Protein AF-A0A353UH89-F1 (afdb_monomer_lite)

Structure (mmCIF, N/CA/C/O backbone):
data_AF-A0A353UH89-F1
#
_entry.id   AF-A0A353UH89-F1
#
loop_
_atom_site.group_PDB
_atom_site.id
_atom_site.type_symbol
_atom_site.label_atom_id
_atom_site.label_alt_id
_atom_site.label_comp_id
_atom_site.label_asym_id
_atom_site.label_entity_id
_atom_site.label_seq_id
_atom_site.pdbx_PDB_ins_code
_atom_site.Cartn_x
_atom_site.Cartn_y
_atom_site.Cartn_z
_atom_site.occupancy
_atom_site.B_iso_or_equiv
_atom_site.auth_seq_id
_atom_site.auth_comp_id
_atom_site.auth_asym_id
_atom_site.auth_atom_id
_atom_site.pdbx_PDB_model_num
ATOM 1 N N . ASN A 1 1 ? -3.365 14.258 5.862 1.00 77.31 1 ASN A N 1
ATOM 2 C CA . ASN A 1 1 ? -3.572 12.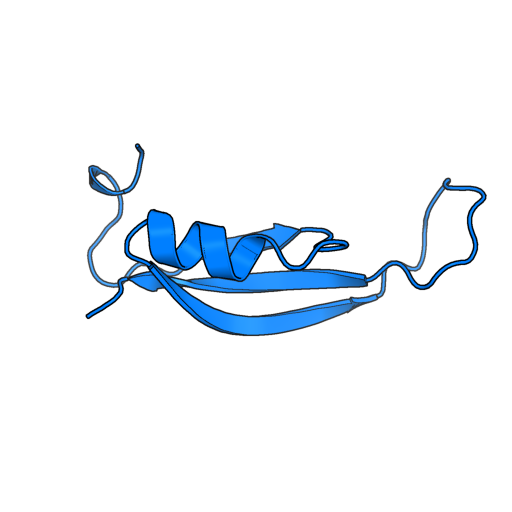899 6.406 1.00 77.31 1 ASN A CA 1
ATOM 3 C C . ASN A 1 1 ? -5.051 12.545 6.245 1.00 77.31 1 ASN A C 1
ATOM 5 O O . ASN A 1 1 ? -5.876 13.237 6.834 1.00 77.31 1 ASN A O 1
ATOM 9 N N . CYS A 1 2 ? -5.373 11.547 5.411 1.00 88.12 2 CYS A N 1
ATOM 10 C CA . CYS A 1 2 ? -6.753 11.131 5.110 1.00 88.12 2 CYS A CA 1
ATOM 11 C C . CYS A 1 2 ? -7.275 10.004 6.016 1.00 88.12 2 CYS A C 1
ATOM 13 O O . CYS A 1 2 ? -8.461 9.702 5.955 1.00 88.12 2 CYS A O 1
ATOM 15 N N . LYS A 1 3 ? -6.422 9.414 6.870 1.00 88.75 3 LYS A N 1
ATOM 16 C CA . LYS A 1 3 ? -6.753 8.247 7.705 1.00 88.75 3 LYS A CA 1
ATOM 17 C C . LYS A 1 3 ? -8.012 8.470 8.552 1.00 88.75 3 LYS A C 1
ATOM 19 O O . LYS A 1 3 ? -8.856 7.594 8.625 1.00 88.75 3 LYS A O 1
ATOM 24 N N . LYS A 1 4 ? -8.186 9.683 9.091 1.00 91.69 4 LYS A N 1
ATOM 25 C CA . LYS A 1 4 ? -9.346 10.090 9.911 1.00 91.69 4 LYS A CA 1
ATOM 26 C C . LYS A 1 4 ? -10.710 10.073 9.200 1.00 91.69 4 LYS A C 1
ATOM 28 O O . LYS A 1 4 ? -11.716 10.326 9.847 1.00 91.69 4 LYS A O 1
ATOM 33 N N . TYR A 1 5 ? -10.733 9.892 7.881 1.00 94.44 5 TYR A N 1
ATOM 34 C CA . TYR A 1 5 ? -11.960 9.824 7.082 1.00 94.44 5 TYR A CA 1
ATOM 35 C C . TYR A 1 5 ? -12.260 8.405 6.587 1.00 94.44 5 TYR A C 1
ATOM 37 O O . TYR A 1 5 ? -13.239 8.210 5.873 1.00 94.44 5 TYR A O 1
ATOM 45 N N . LEU A 1 6 ? -11.400 7.436 6.908 1.00 94.31 6 LEU A N 1
ATOM 46 C CA . LEU A 1 6 ? -11.629 6.038 6.580 1.00 94.31 6 LEU A CA 1
ATOM 47 C C . LEU A 1 6 ? -12.575 5.428 7.613 1.00 94.31 6 LEU A C 1
ATOM 49 O O . LEU A 1 6 ? -12.540 5.801 8.783 1.00 94.31 6 LEU A O 1
ATOM 53 N N . VAL A 1 7 ? -13.422 4.507 7.159 1.00 95.44 7 VAL A N 1
ATOM 54 C CA . VAL A 1 7 ? -14.225 3.661 8.049 1.00 95.44 7 VAL A CA 1
ATOM 55 C C . VAL A 1 7 ? -13.316 2.705 8.815 1.00 95.44 7 VAL A C 1
ATOM 57 O O . VAL A 1 7 ? -12.248 2.355 8.314 1.00 95.44 7 VAL A O 1
ATOM 60 N N . ASP A 1 8 ? -13.745 2.263 9.993 1.00 94.12 8 ASP A N 1
ATOM 61 C CA . ASP A 1 8 ? -13.032 1.225 10.741 1.00 94.12 8 ASP A CA 1
ATOM 62 C C . ASP A 1 8 ? -12.867 -0.044 9.881 1.00 94.12 8 ASP A C 1
ATOM 64 O O . ASP A 1 8 ? -13.737 -0.374 9.073 1.00 94.12 8 ASP A O 1
ATOM 68 N N . ASP A 1 9 ? -11.731 -0.733 10.036 1.00 94.31 9 ASP A N 1
ATOM 69 C CA . ASP A 1 9 ? -11.354 -1.926 9.252 1.00 94.31 9 ASP A CA 1
ATOM 70 C C . ASP A 1 9 ? -11.364 -1.723 7.718 1.00 94.31 9 ASP A C 1
ATOM 72 O O . ASP A 1 9 ? -11.692 -2.617 6.937 1.00 94.31 9 ASP A O 1
ATOM 76 N N . TYR A 1 10 ? -10.962 -0.542 7.245 1.00 96.38 10 TYR A N 1
ATOM 77 C CA . TYR A 1 10 ? -10.843 -0.261 5.811 1.00 96.38 10 TYR A CA 1
ATOM 78 C C . TYR A 1 10 ? -9.896 -1.219 5.066 1.00 96.38 10 TYR A C 1
ATOM 80 O O . TYR A 1 10 ? -8.894 -1.691 5.602 1.00 96.38 10 TYR A O 1
ATOM 88 N N . ASP A 1 11 ? -10.156 -1.413 3.774 1.00 97.31 11 ASP A N 1
ATOM 89 C CA . ASP A 1 11 ? -9.241 -2.049 2.825 1.00 97.31 11 ASP A CA 1
ATOM 90 C C . ASP A 1 11 ? -8.703 -0.983 1.859 1.00 97.31 11 ASP A C 1
ATOM 92 O O . ASP A 1 11 ? -9.460 -0.366 1.105 1.00 97.31 11 ASP A O 1
ATOM 96 N N . ILE A 1 12 ? -7.387 -0.752 1.857 1.00 96.62 12 ILE A N 1
ATOM 97 C CA . ILE A 1 12 ? -6.733 0.113 0.865 1.00 96.62 12 ILE A CA 1
ATOM 98 C C . ILE A 1 12 ? -5.959 -0.764 -0.115 1.00 96.62 12 ILE A C 1
ATOM 100 O O . ILE A 1 12 ? -4.999 -1.435 0.260 1.00 96.62 12 ILE A O 1
ATOM 104 N N . PHE A 1 13 ? -6.333 -0.703 -1.391 1.00 96.81 13 PHE A N 1
ATOM 105 C CA . PHE A 1 13 ? -5.573 -1.313 -2.479 1.00 96.81 13 PHE A CA 1
ATOM 106 C C . PHE A 1 13 ? -4.769 -0.242 -3.206 1.00 96.81 13 PHE A C 1
ATOM 108 O O . PHE A 1 13 ? -5.331 0.660 -3.827 1.00 96.81 13 PHE A O 1
ATOM 115 N N . LEU A 1 14 ? -3.446 -0.350 -3.132 1.00 95.19 14 LEU A N 1
ATOM 116 C CA . LEU A 1 14 ? -2.524 0.574 -3.774 1.00 95.19 14 LEU A CA 1
ATOM 117 C C . LEU A 1 14 ? -1.728 -0.156 -4.849 1.00 95.19 14 LEU A C 1
ATOM 119 O O . LEU A 1 14 ? -1.033 -1.122 -4.554 1.00 95.19 14 LEU A O 1
ATOM 123 N N . VAL A 1 15 ? -1.810 0.319 -6.088 1.00 94.12 15 VAL A N 1
ATOM 124 C CA . VAL A 1 15 ? -1.018 -0.216 -7.200 1.00 94.12 15 VAL A CA 1
ATOM 125 C C . VAL A 1 15 ? 0.163 0.706 -7.439 1.00 94.12 15 VAL A C 1
ATOM 127 O O . VAL A 1 15 ? -0.025 1.887 -7.726 1.00 94.12 15 VAL A O 1
ATOM 130 N N . ALA A 1 16 ? 1.376 0.177 -7.317 1.00 92.06 16 ALA A N 1
ATOM 131 C CA . ALA A 1 16 ? 2.580 0.958 -7.543 1.00 92.06 16 ALA A CA 1
ATOM 132 C C . ALA A 1 16 ? 3.736 0.110 -8.069 1.00 92.06 16 ALA A C 1
ATOM 134 O O . ALA A 1 16 ? 3.862 -1.077 -7.768 1.00 92.06 16 ALA A O 1
ATOM 135 N N . ASN A 1 17 ? 4.630 0.745 -8.822 1.00 88.81 17 ASN A N 1
ATOM 136 C CA . ASN A 1 17 ? 5.950 0.191 -9.077 1.00 88.81 17 ASN A CA 1
ATOM 137 C C . ASN A 1 17 ? 6.848 0.482 -7.869 1.00 88.81 17 ASN A C 1
ATOM 139 O O . ASN A 1 17 ? 7.182 1.638 -7.610 1.00 88.81 17 ASN A O 1
ATOM 143 N N . ASP A 1 18 ? 7.230 -0.558 -7.132 1.00 90.06 18 ASP A N 1
ATOM 144 C CA . ASP A 1 18 ? 8.085 -0.413 -5.954 1.00 90.06 18 ASP A CA 1
ATOM 145 C C . ASP A 1 18 ? 9.530 -0.835 -6.231 1.00 90.06 18 ASP A C 1
ATOM 147 O O . ASP A 1 18 ? 10.040 -1.819 -5.696 1.00 90.06 18 ASP A O 1
ATOM 151 N N . LYS A 1 19 ? 10.210 -0.088 -7.104 1.00 87.06 19 LYS A N 1
ATOM 152 C CA . LYS A 1 19 ? 11.607 -0.365 -7.476 1.00 87.06 19 LYS A CA 1
ATOM 153 C C . LYS A 1 19 ? 12.573 -0.342 -6.284 1.00 87.06 19 LYS A C 1
ATOM 155 O O . LYS A 1 19 ? 13.599 -1.016 -6.326 1.00 87.06 19 LYS A O 1
ATOM 160 N N . TYR A 1 20 ? 12.265 0.447 -5.257 1.00 91.00 20 TYR A N 1
ATOM 161 C CA . TYR A 1 20 ? 13.160 0.725 -4.129 1.00 91.00 20 TYR A CA 1
ATOM 162 C C . TYR A 1 20 ? 12.673 0.132 -2.801 1.00 91.00 20 TYR A C 1
ATOM 164 O O . TYR A 1 20 ? 13.275 0.409 -1.767 1.00 91.00 20 TYR A O 1
ATOM 172 N N . ASN A 1 21 ? 11.617 -0.687 -2.822 1.00 91.88 21 ASN A N 1
ATOM 173 C CA . ASN A 1 21 ? 11.012 -1.295 -1.636 1.00 91.88 21 ASN A CA 1
ATOM 174 C C . ASN A 1 21 ? 10.617 -0.262 -0.555 1.00 91.88 21 ASN A C 1
ATOM 176 O O . ASN A 1 21 ? 10.889 -0.454 0.630 1.00 91.88 21 ASN A O 1
ATOM 180 N N . ILE A 1 22 ? 10.020 0.864 -0.962 1.00 95.25 22 ILE A N 1
ATOM 181 C CA . ILE A 1 22 ? 9.682 1.991 -0.074 1.00 95.25 22 ILE A CA 1
ATOM 182 C C . ILE A 1 22 ? 8.317 1.836 0.601 1.00 95.25 22 ILE A C 1
ATOM 184 O O . ILE A 1 22 ? 8.087 2.423 1.661 1.00 95.25 22 ILE A O 1
ATOM 188 N N . TYR A 1 23 ? 7.399 1.056 0.024 1.00 95.25 23 TYR A N 1
ATOM 189 C CA . TYR A 1 23 ? 6.040 0.934 0.559 1.00 95.25 23 TYR A CA 1
ATOM 190 C C . TYR A 1 23 ? 5.948 0.261 1.935 1.00 95.25 23 TYR A C 1
ATOM 192 O O . TYR A 1 23 ? 5.102 0.699 2.718 1.00 95.25 23 TYR A O 1
ATOM 200 N N . PRO A 1 24 ? 6.809 -0.709 2.305 1.00 95.38 24 PRO A N 1
ATOM 201 C CA . PRO A 1 24 ? 6.870 -1.205 3.680 1.00 95.38 24 PRO A CA 1
ATOM 202 C C . PRO A 1 24 ? 7.131 -0.095 4.708 1.00 95.38 24 PRO A C 1
ATOM 204 O O . PRO A 1 24 ? 6.419 0.001 5.706 1.00 95.38 24 PRO A O 1
ATOM 207 N N . THR A 1 25 ? 8.086 0.800 4.435 1.00 97.06 25 THR A N 1
ATOM 208 C CA . THR A 1 25 ? 8.398 1.936 5.317 1.00 97.06 25 THR A CA 1
ATOM 209 C C . THR A 1 25 ? 7.265 2.962 5.346 1.00 97.06 25 THR A C 1
ATOM 211 O O . THR A 1 25 ? 6.954 3.516 6.398 1.00 97.06 25 THR A O 1
ATOM 214 N N . ILE A 1 26 ? 6.600 3.205 4.211 1.00 95.38 26 ILE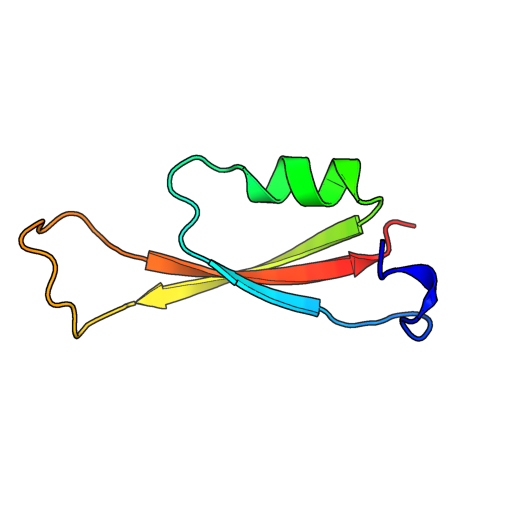 A N 1
ATOM 215 C CA . ILE A 1 26 ? 5.419 4.081 4.160 1.00 95.38 26 ILE A CA 1
ATOM 216 C C . ILE A 1 26 ? 4.283 3.511 5.020 1.00 95.38 26 ILE A C 1
ATOM 218 O O . ILE A 1 26 ? 3.655 4.270 5.756 1.00 95.38 26 ILE A O 1
ATOM 222 N N . ALA A 1 27 ? 4.035 2.198 4.963 1.00 95.69 27 ALA A N 1
ATOM 223 C CA . ALA A 1 27 ? 3.018 1.538 5.782 1.00 95.69 27 ALA A CA 1
ATOM 224 C C . ALA A 1 27 ? 3.285 1.738 7.275 1.00 95.69 27 ALA A C 1
ATOM 226 O O . ALA A 1 27 ? 2.394 2.162 8.010 1.00 95.69 27 ALA A O 1
ATOM 227 N N . GLU A 1 28 ? 4.529 1.513 7.696 1.00 95.62 28 GLU A N 1
ATOM 228 C CA . GLU A 1 28 ? 4.953 1.715 9.077 1.00 95.62 28 GLU A CA 1
ATOM 229 C C . GLU A 1 28 ? 4.754 3.164 9.534 1.00 95.62 28 GLU A C 1
ATOM 231 O O . GLU A 1 28 ? 4.075 3.403 10.534 1.00 95.62 28 GLU A O 1
ATOM 236 N N . ASN A 1 29 ? 5.250 4.131 8.759 1.00 95.38 29 ASN A N 1
ATOM 237 C CA . ASN A 1 29 ? 5.128 5.556 9.072 1.00 95.38 29 ASN A CA 1
ATOM 238 C C . ASN A 1 29 ? 3.669 6.048 9.085 1.00 95.38 29 ASN A C 1
ATOM 240 O O . ASN A 1 29 ? 3.348 7.019 9.768 1.00 95.38 29 ASN A O 1
ATOM 244 N N . ALA A 1 30 ? 2.779 5.395 8.335 1.00 94.19 30 ALA A N 1
ATOM 245 C CA . ALA A 1 30 ? 1.353 5.709 8.296 1.00 94.19 30 ALA A CA 1
ATOM 246 C C . ALA A 1 30 ? 0.542 5.050 9.430 1.00 94.19 30 ALA A C 1
ATOM 248 O O . ALA A 1 30 ? -0.666 5.287 9.525 1.00 94.19 30 ALA A O 1
ATOM 249 N N . GLY A 1 31 ? 1.166 4.222 10.279 1.00 94.75 31 GLY A N 1
ATOM 250 C CA . GLY A 1 31 ? 0.449 3.418 11.272 1.00 94.75 31 GLY A CA 1
ATOM 251 C C . GLY A 1 31 ? -0.507 2.424 10.606 1.00 94.75 31 GLY A C 1
ATOM 252 O O . GLY A 1 31 ? -1.668 2.305 11.002 1.00 94.75 31 GLY A O 1
ATOM 253 N N . MET A 1 32 ? -0.031 1.787 9.538 1.00 96.00 32 MET A N 1
ATOM 254 C CA . MET A 1 32 ? -0.723 0.782 8.738 1.00 96.00 32 MET A CA 1
ATOM 255 C C . MET A 1 32 ? 0.179 -0.447 8.569 1.00 96.00 32 MET A C 1
ATOM 257 O O . MET A 1 32 ? 1.346 -0.458 8.970 1.00 96.00 32 MET A O 1
ATOM 261 N N . ARG A 1 33 ? -0.357 -1.500 7.959 1.00 97.06 33 ARG A N 1
ATOM 262 C CA . ARG A 1 33 ? 0.386 -2.712 7.603 1.00 97.06 33 ARG A CA 1
ATOM 263 C C . ARG A 1 33 ? -0.028 -3.214 6.230 1.00 97.06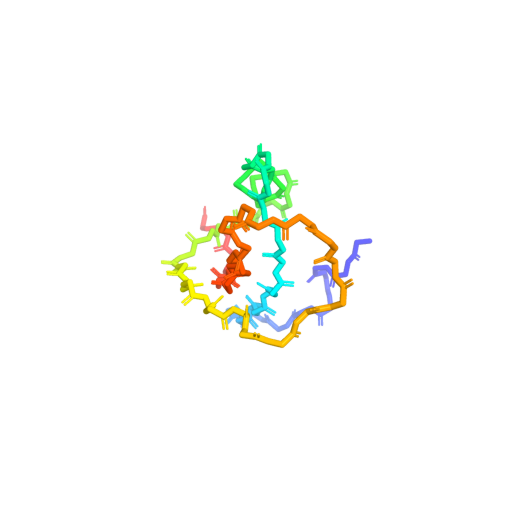 33 ARG A C 1
ATOM 265 O O . ARG A 1 33 ? -1.188 -3.096 5.846 1.00 97.06 33 ARG A O 1
ATOM 272 N N . ILE A 1 34 ? 0.917 -3.812 5.516 1.00 97.56 34 ILE A N 1
ATOM 273 C CA . ILE A 1 34 ? 0.653 -4.500 4.252 1.00 97.56 34 ILE A CA 1
ATOM 274 C C . ILE A 1 34 ? 0.325 -5.953 4.588 1.00 97.56 34 ILE A C 1
ATOM 276 O O . ILE A 1 34 ? 1.183 -6.670 5.098 1.00 97.56 34 ILE A O 1
ATOM 280 N N . VAL A 1 35 ? -0.907 -6.383 4.324 1.00 97.81 35 VAL A N 1
ATOM 281 C CA . VAL A 1 35 ? -1.373 -7.740 4.662 1.00 97.81 35 VAL A CA 1
ATOM 282 C C . VAL A 1 35 ? -1.278 -8.704 3.490 1.00 97.81 35 VAL A C 1
ATOM 284 O O . VAL A 1 35 ? -1.087 -9.892 3.706 1.00 97.81 35 VAL A O 1
ATOM 287 N N . ASN A 1 36 ? -1.358 -8.197 2.257 1.00 97.56 36 ASN A N 1
ATOM 288 C CA . ASN A 1 36 ? -1.145 -8.971 1.036 1.00 97.56 36 ASN A CA 1
ATOM 289 C C . ASN A 1 36 ? -0.370 -8.146 0.002 1.00 97.56 36 ASN A C 1
ATOM 291 O O . ASN A 1 36 ? -0.478 -6.917 -0.039 1.00 97.56 36 ASN A O 1
ATOM 295 N N . GLN A 1 37 ? 0.371 -8.838 -0.864 1.00 95.81 37 GLN A N 1
ATOM 296 C CA . GLN A 1 37 ? 1.040 -8.259 -2.027 1.00 95.81 37 GLN A CA 1
ATOM 297 C C . GLN A 1 37 ? 0.807 -9.143 -3.247 1.00 95.81 37 GLN A C 1
ATOM 299 O O . GLN A 1 37 ? 1.058 -10.347 -3.205 1.00 95.81 37 GLN A O 1
ATOM 304 N N . PHE A 1 38 ? 0.379 -8.540 -4.351 1.00 94.06 38 PHE A N 1
ATOM 305 C CA . PHE A 1 38 ? 0.158 -9.239 -5.612 1.00 94.06 38 PHE A CA 1
ATOM 306 C C . PHE A 1 38 ? 1.018 -8.612 -6.700 1.00 94.06 38 PHE A C 1
ATOM 308 O O . PHE A 1 38 ? 1.052 -7.394 -6.836 1.00 94.06 38 PHE A O 1
ATOM 315 N N . LYS A 1 39 ? 1.706 -9.428 -7.500 1.00 89.81 39 LYS A N 1
ATOM 316 C CA . LYS A 1 39 ? 2.474 -8.930 -8.647 1.00 89.81 39 LYS A CA 1
ATOM 317 C C . LYS A 1 39 ? 1.593 -8.931 -9.884 1.00 89.81 39 LYS A C 1
ATOM 319 O O . LYS A 1 39 ? 1.048 -9.969 -10.253 1.00 89.81 39 LYS A O 1
ATOM 324 N N . ARG A 1 40 ? 1.496 -7.782 -10.546 1.00 87.00 40 ARG A N 1
ATOM 325 C CA . ARG A 1 40 ? 0.799 -7.632 -11.820 1.00 87.00 40 ARG A CA 1
ATOM 326 C C . ARG A 1 40 ? 1.823 -7.475 -12.949 1.00 87.00 40 ARG A C 1
ATOM 328 O O . ARG A 1 40 ? 2.608 -6.523 -12.926 1.00 87.00 40 ARG A O 1
ATOM 335 N N . PRO A 1 41 ? 1.833 -8.377 -13.945 1.00 80.38 41 PRO A N 1
ATOM 336 C CA . PRO A 1 41 ? 2.654 -8.192 -15.133 1.00 80.38 41 PRO A CA 1
ATOM 337 C C . PRO A 1 41 ? 2.092 -7.045 -15.983 1.00 80.38 41 PRO A C 1
ATOM 339 O O . PRO A 1 41 ? 0.892 -7.000 -16.262 1.00 80.38 41 PRO A O 1
ATOM 342 N N . VAL A 1 42 ? 2.959 -6.132 -16.425 1.00 74.94 42 VAL A N 1
ATOM 343 C CA . VAL A 1 42 ? 2.596 -5.053 -17.355 1.00 74.94 42 VAL A CA 1
ATOM 344 C C . VAL A 1 42 ? 3.158 -5.394 -18.732 1.00 74.94 42 VAL A C 1
ATOM 346 O O . VAL A 1 42 ? 4.364 -5.329 -18.956 1.00 74.94 42 VAL A O 1
ATOM 349 N N . LEU A 1 43 ? 2.274 -5.805 -19.645 1.00 68.12 43 LEU A N 1
ATOM 350 C CA . LEU A 1 43 ? 2.652 -6.312 -20.972 1.00 68.12 43 LEU A CA 1
ATOM 351 C C . LEU A 1 43 ? 2.822 -5.201 -22.019 1.00 68.12 43 LEU A C 1
ATOM 353 O O . LEU A 1 43 ? 3.644 -5.329 -22.920 1.00 68.12 43 LEU A O 1
ATOM 357 N N . ASN A 1 44 ? 2.077 -4.101 -21.881 1.00 67.62 44 ASN A N 1
ATOM 358 C CA . ASN A 1 44 ? 2.055 -3.004 -22.848 1.00 67.62 44 ASN A CA 1
ATOM 359 C C . ASN A 1 44 ? 2.670 -1.752 -22.226 1.00 67.62 44 ASN A C 1
ATOM 361 O O . ASN A 1 44 ? 2.003 -1.041 -21.476 1.00 67.62 44 ASN A O 1
ATOM 365 N N . ARG A 1 45 ? 3.941 -1.485 -22.537 1.00 67.44 45 ARG A N 1
ATOM 366 C CA . ARG A 1 45 ? 4.646 -0.276 -22.098 1.00 67.44 45 ARG A CA 1
ATOM 367 C C . ARG A 1 45 ? 5.380 0.390 -23.257 1.00 67.44 45 ARG A C 1
ATOM 369 O O . ARG A 1 45 ? 5.928 -0.293 -24.116 1.00 67.44 45 ARG A O 1
ATOM 376 N N . THR A 1 46 ? 5.418 1.720 -23.241 1.00 66.44 46 THR A N 1
ATOM 377 C CA . THR A 1 46 ? 6.161 2.548 -24.212 1.00 66.44 46 THR A CA 1
ATOM 378 C C . THR A 1 46 ? 7.618 2.788 -23.777 1.00 66.44 46 THR A C 1
ATOM 380 O O . THR A 1 46 ? 8.406 3.359 -24.528 1.00 66.44 46 THR A O 1
ATOM 383 N N . GLU A 1 47 ? 8.004 2.366 -22.564 1.00 63.31 47 GLU A N 1
ATOM 384 C CA . GLU A 1 47 ? 9.382 2.477 -22.067 1.00 63.31 47 GLU A CA 1
ATOM 385 C C . GLU A 1 47 ? 10.342 1.576 -22.854 1.00 63.31 47 GLU A C 1
ATOM 387 O O . GLU A 1 47 ? 10.129 0.370 -22.958 1.00 63.31 47 GLU A O 1
ATOM 392 N N . LYS A 1 48 ? 11.437 2.168 -23.354 1.00 59.00 48 LYS A N 1
ATOM 393 C CA . LYS A 1 48 ? 12.510 1.481 -24.101 1.00 59.00 48 LYS A CA 1
ATOM 394 C C . LYS A 1 48 ? 13.272 0.436 -23.280 1.00 59.00 48 LYS A C 1
ATOM 396 O O . LYS A 1 48 ? 13.948 -0.409 -23.867 1.00 59.00 48 LYS A O 1
ATOM 401 N N . ASP A 1 49 ? 13.221 0.528 -21.953 1.00 62.75 49 ASP A N 1
ATOM 402 C CA . ASP A 1 49 ? 13.910 -0.415 -21.080 1.00 62.75 49 ASP A CA 1
ATOM 403 C C . ASP A 1 49 ? 13.232 -1.795 -21.169 1.00 62.75 49 ASP A C 1
ATOM 405 O O . ASP A 1 49 ? 12.021 -1.880 -21.350 1.00 62.75 49 ASP A O 1
ATOM 409 N N . LYS A 1 50 ? 14.000 -2.883 -21.077 1.00 61.69 50 LYS A N 1
ATOM 410 C CA . LYS A 1 50 ? 13.504 -4.273 -21.115 1.00 61.69 50 LYS A CA 1
ATOM 411 C C . LYS A 1 50 ? 13.511 -4.938 -19.738 1.00 61.69 50 LYS A C 1
ATOM 413 O O . LYS A 1 50 ? 13.100 -6.090 -19.624 1.00 61.69 50 LYS A O 1
ATOM 418 N N . GLY A 1 51 ? 13.962 -4.235 -18.693 1.00 65.44 51 GLY A N 1
ATOM 419 C CA . GLY A 1 51 ? 13.917 -4.742 -17.319 1.00 65.44 51 GLY A CA 1
ATOM 420 C C . GLY A 1 51 ? 12.500 -5.154 -16.911 1.00 65.44 51 GLY A C 1
ATOM 421 O O . GLY A 1 51 ? 11.528 -4.541 -17.362 1.00 65.44 51 GLY A O 1
ATOM 422 N N . ALA A 1 52 ? 12.366 -6.198 -16.089 1.00 59.97 52 ALA A N 1
ATOM 423 C CA . ALA A 1 52 ? 11.068 -6.675 -15.617 1.00 59.97 52 ALA A CA 1
ATOM 424 C C . ALA A 1 52 ? 10.331 -5.547 -14.872 1.00 59.97 52 ALA A C 1
ATOM 426 O O . ALA A 1 52 ? 10.740 -5.140 -13.788 1.00 59.97 52 ALA A O 1
ATOM 427 N N . TYR A 1 53 ? 9.261 -5.029 -15.476 1.00 63.12 53 TYR A N 1
ATOM 428 C CA . TYR A 1 53 ? 8.387 -4.037 -14.861 1.00 63.12 53 TYR A CA 1
ATOM 429 C C . TYR A 1 53 ? 7.202 -4.789 -14.269 1.00 63.12 53 TYR A C 1
ATOM 431 O O . TYR A 1 53 ? 6.351 -5.303 -14.997 1.00 63.12 53 TYR A O 1
ATOM 439 N N . ALA A 1 54 ? 7.185 -4.915 -12.948 1.00 67.00 54 ALA A N 1
ATOM 440 C CA . ALA A 1 54 ? 6.046 -5.448 -12.224 1.00 67.00 54 ALA A CA 1
ATOM 441 C C . ALA A 1 54 ? 5.481 -4.327 -11.360 1.00 67.00 54 ALA A C 1
ATOM 443 O O . ALA A 1 54 ? 6.203 -3.712 -10.574 1.00 67.00 54 ALA A O 1
ATOM 444 N N . GLU A 1 55 ? 4.194 -4.052 -11.528 1.00 85.12 55 GLU A N 1
ATOM 445 C CA . GLU A 1 55 ? 3.447 -3.319 -10.516 1.00 85.12 55 GLU A CA 1
ATOM 446 C C . GLU A 1 55 ? 3.130 -4.288 -9.380 1.00 85.12 55 GLU A C 1
ATOM 448 O O . GLU A 1 55 ? 2.861 -5.474 -9.604 1.00 85.12 55 GLU A O 1
ATOM 453 N N . ILE A 1 56 ? 3.166 -3.784 -8.156 1.00 92.94 56 ILE A N 1
ATOM 454 C CA . ILE A 1 56 ? 2.725 -4.504 -6.974 1.00 92.94 56 ILE A CA 1
ATOM 455 C C . ILE A 1 56 ? 1.403 -3.879 -6.543 1.00 92.94 56 ILE A C 1
ATOM 457 O O . ILE A 1 56 ? 1.286 -2.661 -6.418 1.00 92.94 56 ILE A O 1
ATOM 461 N N . ILE A 1 57 ? 0.400 -4.725 -6.345 1.00 95.75 57 ILE A N 1
ATOM 462 C CA . ILE A 1 57 ? -0.841 -4.370 -5.672 1.00 95.75 57 ILE A CA 1
ATOM 463 C C . ILE A 1 57 ? -0.619 -4.661 -4.194 1.00 95.75 57 ILE A C 1
ATOM 465 O O . ILE A 1 57 ? -0.503 -5.820 -3.791 1.00 95.75 57 ILE A O 1
ATOM 469 N N . PHE A 1 58 ? -0.546 -3.610 -3.398 1.00 97.19 58 PHE A N 1
ATOM 470 C CA . PHE A 1 58 ? -0.438 -3.679 -1.955 1.00 97.19 58 PHE A CA 1
ATOM 471 C C . PHE A 1 58 ? -1.824 -3.595 -1.336 1.00 97.19 58 PHE A C 1
ATOM 473 O O . PHE A 1 58 ? -2.584 -2.676 -1.639 1.00 97.19 58 PHE A O 1
ATOM 480 N N . HIS A 1 59 ? -2.132 -4.526 -0.441 1.00 97.94 59 HIS A N 1
ATOM 481 C CA . HIS A 1 59 ? -3.308 -4.443 0.410 1.00 97.94 59 HIS A CA 1
ATOM 482 C C . HIS A 1 59 ? -2.893 -3.913 1.785 1.00 97.94 59 HIS A C 1
ATOM 484 O O . HIS A 1 59 ? -2.232 -4.616 2.551 1.00 97.94 59 HIS A O 1
ATOM 490 N N . PHE A 1 60 ? -3.268 -2.672 2.074 1.00 97.50 60 PHE A N 1
ATOM 491 C CA . PHE A 1 60 ? -3.050 -2.000 3.347 1.00 97.50 60 PHE A CA 1
ATOM 492 C C . PHE A 1 60 ? -4.272 -2.153 4.260 1.00 97.50 60 PHE A C 1
ATOM 494 O O . PHE A 1 60 ? -5.405 -1.940 3.829 1.00 97.50 60 PHE A O 1
ATOM 501 N N . LYS A 1 61 ? -4.002 -2.447 5.533 1.00 97.06 61 LYS A N 1
ATOM 502 C CA . LYS A 1 61 ? -4.950 -2.445 6.655 1.00 97.06 61 LYS A CA 1
ATOM 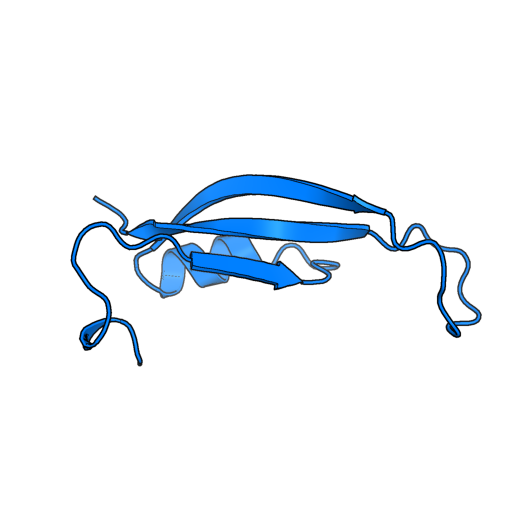503 C C . LYS A 1 61 ? -4.410 -1.568 7.779 1.00 97.06 61 LYS A C 1
ATOM 505 O O . LYS A 1 61 ? -3.213 -1.260 7.821 1.00 97.06 61 LYS A O 1
ATOM 510 N N . GLU A 1 62 ? -5.275 -1.202 8.714 1.00 95.12 62 GLU A N 1
ATOM 511 C CA . GLU A 1 62 ? -4.836 -0.587 9.962 1.00 95.12 62 GLU A CA 1
ATOM 512 C C . GLU A 1 62 ? -3.904 -1.527 10.750 1.00 95.12 62 GLU A C 1
ATOM 514 O O . GLU A 1 62 ? -4.003 -2.760 10.679 1.00 95.12 62 GLU A O 1
ATOM 519 N N . ARG A 1 63 ? -2.930 -0.928 11.441 1.00 89.25 63 ARG A N 1
ATOM 520 C CA . ARG A 1 63 ? -2.045 -1.634 12.365 1.00 89.25 63 ARG A CA 1
ATOM 521 C C . ARG A 1 63 ? -2.752 -1.701 13.719 1.00 89.25 63 ARG A C 1
ATOM 523 O O . ARG A 1 63 ? -3.129 -0.651 14.231 1.00 89.25 63 ARG A O 1
ATOM 530 N N . GLU A 1 64 ? -2.951 -2.921 14.216 1.00 76.56 64 GLU A N 1
ATOM 531 C CA . GLU A 1 64 ? -3.432 -3.192 15.581 1.00 76.56 64 GLU A CA 1
ATOM 532 C C . GLU A 1 64 ? -2.472 -2.631 16.638 1.00 76.56 64 GLU A C 1
ATOM 534 O O . GLU A 1 64 ? -1.240 -2.629 16.376 1.00 76.56 64 GLU A O 1
#

pLDDT: mean 87.41, std 12.21, range [59.0, 97.94]

Sequence (64 aa):
NCKKYLVDDYDIFLVANDKYNIYPTIAENAGMRIVNQFKRPVLNRTEKDKGAYAEIIFHFKERE

Foldseek 3Di:
DCPVVDDAFDKDKDKAFCPPVCVQVVQVVVQKHFPDKDWDFDDDDP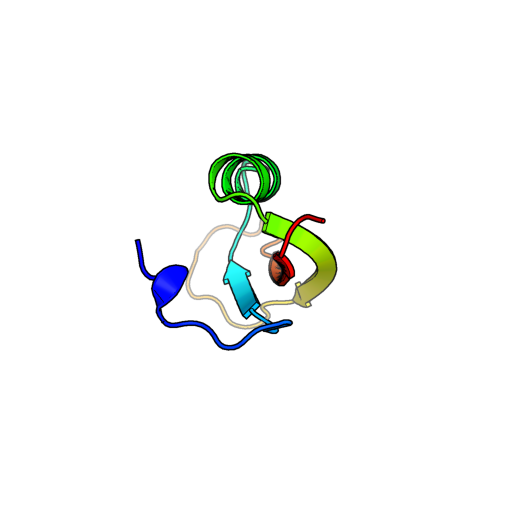DPDPPGGTIITTIITHHD

Secondary structure (DSSP, 8-state):
--GGGSPTT--EEEEE--TT--HHHHHHHTTEEEEEEEEEE------S--S--EEEEEEEEE--

Radius of gyration: 13.95 Å; chains: 1; bounding box: 28×22×40 Å

=== Feature glossary ===
The record interleaves many kinds of information about one protein. Here is each kind framed as the question it answers.

Q: What known structures does this most resemble?
A: Structural nearest neighbors (via Foldseek easy-search vs the PDB). Reported per hit: target PDB id, E-value, and alignment TM-score. A TM-score above ~0.5 is the conventional threshold for 'same fold'.

Q: Where is each backbone atom in 3D?
A: The mmCIF tabl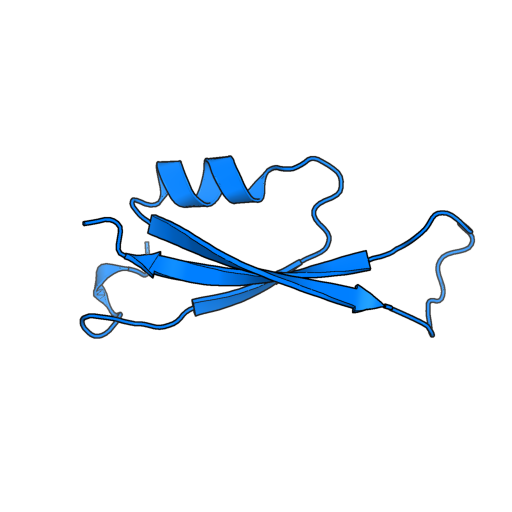e is the protein's shape written out atom by atom. For each backbone N, Cα, C, and carbonyl O, it records an (x, y, z) coordinate triple in Å plus the residue type, chain letter, and residue number.

Q: What are the backbone torsion angles?
A: The φ/ψ torsion pair specifies the backbone conformation at each residue. φ rotates about the N–Cα bond, ψ about the Cα–C bond. Steric clashes forbid most of the (φ, ψ) plane — the allowed regions (α-helix basin, β-sheet basin, left-handed helix) are the Ramachandran-allowed regions.

Q: Which residues are buried vs exposed?
A: Solvent-accessible surface area (SASA) is the area in Å² traced out by the centre of a 1.4 Å probe sphere (a water molecule) rolled over the protein's van der Waals surface (Shrake–Rupley / Lee–Richards construction). Buried residues have near-zero SASA; fully exposed residues can exceed 200 Å². The total SASA scales roughly with the number of surface residues.

Q: How confident is the AlphaFold model at each residue?
A: pLDDT is the predicted lDDT-Cα score: AlphaFold's confidence that the local environment of each residue (all inter-atomic distances within 15 Å) is correctly placed. It is a per-residue number between 0 and 100, with higher meaning more reliable.

Q: What does the local fold look like, residue by residue?
A: 3Di is Foldseek's structural alphabet. Each residue is assigned one of twenty discrete states based on how its Cα sits relative to its spatial (not sequential) neighbors. Aligning 3Di strings finds structural homologs roughly as well as full 3D superposition, but orders of magnitude faster.

Q: How big and how compact is the whole molecule?
A: Radius of gyration (Rg) is the root-mean-square distance of Cα atoms from their centroid — a single number for overall size and compactness. A globular domain of N residues has Rg ≈ 2.2·N^0.38 Å; an extended or disordered chain has a much larger Rg. The Cα contact count is the number of residue pairs whose Cα atoms are within 8 Å and are more than four positions apart in sequence — a standard proxy for tertiary packing density. The bounding box is the smallest axis-aligned box enclosing all Cα atoms.

Q: Which residues are in helices, strands, or loops?
A: DSSP 8-state secondary structure assigns each residue one of H (α-helix), G (3₁₀-helix), I (π-helix), E (extended β-strand), B (isolated β-bridge), T (hydrogen-bonded turn), S (bend), or '-' (coil). The assignment is computed from backbone hydrogen-bond geometry via the Kabsch–Sander algorithm.

Q: How mobile is each atom in the crystal?
A: Crystallographic B-factors measure how much each atom's electron density is smeared out, in Å². They rise in mobile loops and surface residues and fall in the buried interior. In AlphaFold models this column is repurposed to hold pLDDT instead.

Q: What if only a Cα trace is available?
A: P-SEA three-state annotation labels each residue as helix, strand, or coil based purely on the geometry of the Cα trace. It serves as a fallback when the full backbone (and thus DSSP) is unavailable.

Q: What family and function is it annotated with?
A: Database cross-references. InterPro integrates a dozen domain/family signature databases into unified entries with residue-range hits. GO terms attach function/process/location labels with evidence codes. CATH codes position the fold in a four-level structural taxonomy. Organism is the NCBI-taxonomy species name.

Q: Are the domains correctly placed relative to each other?
A: Predicted Aligned Error (PAE) is an AlphaFold confidence matrix: entry (i, j) is the expected error in the position of residue j, in ångströms, when the prediction is superimposed on the true structure at residue i. Low PAE within a block of residues means that block is internally rigid and well-predicted; high PAE between two blocks means their relative placement is uncertain even if each block individually is confident.

Q: What do the diagnostic plots show?
A: Three diagnostic plots accompany the record. The Cα contact map visualizes the tertiary structure as a 2D adjacency matrix (8 Å cutoff, sequence-local contacts suppressed). The Ramachandran plot shows the distribution of backbone (φ, ψ) torsions, with points in the α and β basins reflecting secondary structure content. The PAE plot shows AlphaFold's inter-residue confidence as a color matrix.

Q: What is the amino-acid chain?
A: Primary structure: the covalent order of the twenty standard amino acids along the backbone. Two proteins with the same sequence will (almost always) fold to the same structure; two with 30% identity often share a fold but not the details.

Q: What do the rendered images show?
A: The six renders are orthographic views along the three Cartesian axes in both directions. Representation (cartoon, sticks, or surface) and color scheme (sequence-rainbow or by-chain) vary across proteins so the training set covers all the common visualization conventions.